Protein AF-A0A7C6SBU9-F1 (afdb_monomer_lite)

Sequence (77 aa):
PGIYACGDVCAIEEASSAIVEGYLTGLVASKFLGKVHPEYDKLIDQYKQELTNLRSGPFGKKLRDGFLKLKGESNAL

Secondary structure (DSSP, 8-state):
------SGGG--S-HHHHHHHHHHHHHHHHHHTT---TTHHHHHHHHHHHHHHHHHSHHHHHHHHHHHHHTT-----

Foldseek 3Di:
DLDDDADCVVVDQDPQLRVLSVVLRVQVSCVVVVNHDPCSVVSNVVSVVSNVVVCVDPRVVVVVVVVCVVVVVPPPD

pLDDT: mean 86.33, 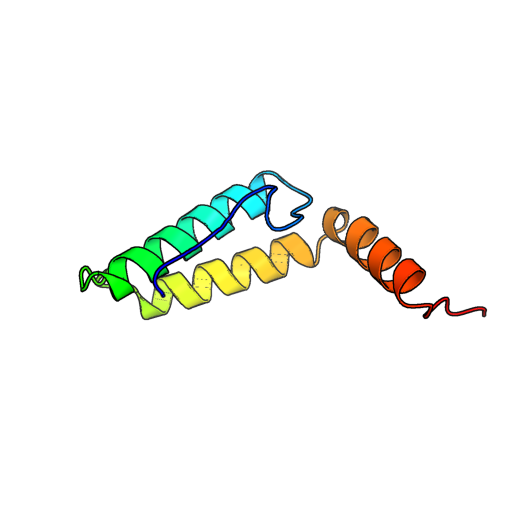std 13.28, range [37.34, 98.5]

Radius of gyration: 15.38 Å; chains: 1; bounding box: 31×24×48 Å

Structure (mmCIF, N/CA/C/O backbone):
data_AF-A0A7C6SBU9-F1
#
_entry.id   AF-A0A7C6SBU9-F1
#
loop_
_atom_site.group_PDB
_atom_site.id
_atom_site.type_symbol
_atom_site.label_atom_id
_atom_site.label_alt_id
_atom_site.label_comp_id
_atom_site.label_asym_id
_atom_site.label_entity_id
_atom_site.label_seq_id
_atom_site.pdbx_PDB_ins_code
_atom_site.Cartn_x
_atom_site.Cartn_y
_atom_site.Cartn_z
_atom_site.occupancy
_atom_site.B_iso_or_equiv
_atom_site.auth_seq_id
_atom_site.auth_comp_id
_atom_site.auth_asym_id
_atom_site.auth_atom_id
_atom_site.pdbx_PDB_model_num
ATOM 1 N N . PRO A 1 1 ? -16.935 -8.525 -2.053 1.00 78.69 1 PRO A N 1
ATOM 2 C CA . PRO A 1 1 ? -16.646 -7.167 -1.521 1.00 78.69 1 PRO A CA 1
ATOM 3 C C . PRO A 1 1 ? -15.682 -7.268 -0.331 1.00 78.69 1 PRO A C 1
ATOM 5 O O . PRO A 1 1 ? -15.790 -8.245 0.400 1.00 78.69 1 PRO A O 1
ATOM 8 N N . GLY A 1 2 ? -14.742 -6.329 -0.160 1.00 86.94 2 GLY A N 1
ATOM 9 C CA . GLY A 1 2 ? -13.759 -6.378 0.939 1.00 86.94 2 GLY A CA 1
ATOM 10 C C . GLY A 1 2 ? -12.563 -7.316 0.713 1.00 86.94 2 GLY A C 1
ATOM 11 O O . GLY A 1 2 ? -11.926 -7.733 1.673 1.00 86.94 2 GLY A O 1
ATOM 12 N N . ILE A 1 3 ? -12.271 -7.668 -0.541 1.00 90.50 3 ILE A N 1
ATOM 13 C CA . ILE A 1 3 ? -11.050 -8.396 -0.909 1.00 90.50 3 ILE A CA 1
ATOM 14 C C . ILE A 1 3 ? -10.030 -7.364 -1.378 1.00 90.50 3 ILE A C 1
ATOM 16 O O . ILE A 1 3 ? -10.348 -6.535 -2.231 1.00 90.50 3 ILE A O 1
ATOM 20 N N . TYR A 1 4 ? -8.821 -7.434 -0.830 1.00 92.00 4 TYR A N 1
ATOM 21 C CA . TYR A 1 4 ? -7.707 -6.561 -1.173 1.00 92.00 4 TYR A CA 1
ATOM 22 C C . TYR A 1 4 ? -6.460 -7.403 -1.431 1.00 92.00 4 TYR A C 1
ATOM 24 O O . TYR A 1 4 ? -6.285 -8.451 -0.809 1.00 92.00 4 TYR A O 1
ATOM 32 N N . ALA A 1 5 ? -5.606 -6.945 -2.340 1.00 91.19 5 ALA A N 1
ATOM 33 C CA . ALA A 1 5 ? -4.368 -7.613 -2.714 1.00 91.19 5 ALA A CA 1
ATOM 34 C C . ALA A 1 5 ? -3.252 -6.571 -2.877 1.00 91.19 5 ALA A C 1
ATOM 36 O O . ALA A 1 5 ? -3.506 -5.453 -3.324 1.00 91.19 5 ALA A O 1
ATOM 37 N N . CYS A 1 6 ? -2.036 -6.947 -2.499 1.00 91.06 6 CYS A N 1
ATOM 38 C CA . CYS A 1 6 ? -0.811 -6.159 -2.616 1.00 91.06 6 CYS A CA 1
ATOM 39 C C . CYS A 1 6 ? 0.375 -7.116 -2.728 1.00 91.06 6 CYS A C 1
ATOM 41 O O . CYS A 1 6 ? 0.259 -8.279 -2.328 1.00 91.06 6 CYS A O 1
ATOM 43 N N . GLY A 1 7 ? 1.524 -6.640 -3.199 1.00 86.44 7 GLY A N 1
ATOM 44 C CA . GLY A 1 7 ? 2.685 -7.518 -3.359 1.00 86.44 7 GLY A CA 1
ATOM 45 C C . GLY A 1 7 ? 2.733 -8.146 -4.756 1.00 86.44 7 GLY A C 1
ATOM 46 O O . GLY A 1 7 ? 2.012 -7.724 -5.653 1.00 86.44 7 GLY A O 1
ATOM 47 N N . ASP A 1 8 ? 3.551 -9.181 -4.945 1.00 86.06 8 ASP A N 1
ATOM 48 C CA . ASP A 1 8 ? 3.838 -9.800 -6.255 1.00 86.06 8 ASP A CA 1
ATOM 49 C C . ASP A 1 8 ? 2.594 -10.228 -7.052 1.00 86.06 8 ASP A C 1
ATOM 51 O O . ASP A 1 8 ? 2.604 -10.220 -8.282 1.00 86.06 8 ASP A O 1
ATOM 55 N N . VAL A 1 9 ? 1.487 -10.533 -6.368 1.00 87.19 9 VAL A N 1
ATOM 56 C CA . VAL A 1 9 ? 0.183 -10.816 -6.994 1.00 87.19 9 VAL A CA 1
ATOM 57 C C . VAL A 1 9 ? -0.339 -9.650 -7.855 1.00 87.19 9 VAL A C 1
ATOM 59 O O . VAL A 1 9 ? -1.124 -9.866 -8.774 1.00 87.19 9 VAL A O 1
ATOM 62 N N . CYS A 1 10 ? 0.125 -8.425 -7.596 1.00 82.50 10 CYS A N 1
ATOM 63 C CA . CYS A 1 10 ? -0.166 -7.208 -8.352 1.00 82.50 10 CYS A CA 1
ATOM 64 C C . CYS A 1 10 ? 0.861 -6.917 -9.465 1.00 82.50 10 CYS A C 1
ATOM 66 O O . CYS A 1 10 ? 0.823 -5.834 -10.047 1.00 82.50 10 CYS A O 1
ATOM 68 N N . ALA A 1 11 ? 1.759 -7.862 -9.775 1.00 76.81 11 ALA A N 1
ATOM 69 C CA . ALA A 1 11 ? 2.804 -7.730 -10.796 1.00 76.81 11 ALA A CA 1
ATOM 70 C C . ALA A 1 11 ? 3.736 -6.519 -10.578 1.00 76.81 11 ALA A C 1
ATOM 72 O O . ALA A 1 11 ? 4.059 -5.773 -11.503 1.00 76.81 11 ALA A O 1
ATOM 73 N N . ILE A 1 12 ? 4.153 -6.310 -9.332 1.00 74.50 12 ILE A N 1
ATOM 74 C CA . ILE A 1 12 ? 5.140 -5.291 -8.952 1.00 74.50 12 ILE A CA 1
ATOM 75 C C . ILE A 1 12 ? 6.572 -5.775 -9.192 1.00 74.50 12 ILE A C 1
ATOM 77 O O . ILE A 1 12 ? 6.891 -6.946 -9.021 1.00 74.50 12 ILE A O 1
ATOM 81 N N . GLU A 1 13 ? 7.440 -4.835 -9.565 1.00 72.75 13 GLU A N 1
ATOM 82 C CA . GLU A 1 13 ? 8.823 -5.110 -9.988 1.00 72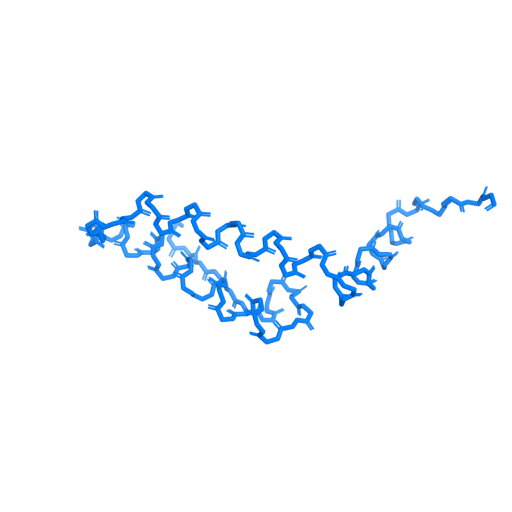.75 13 GLU A CA 1
ATOM 83 C C . GLU A 1 13 ? 9.860 -4.952 -8.864 1.00 72.75 13 GLU A C 1
ATOM 85 O O . GLU A 1 13 ? 11.001 -5.385 -9.010 1.00 72.75 13 GLU A O 1
ATOM 90 N N . GLU A 1 14 ? 9.491 -4.308 -7.752 1.00 81.44 14 GLU A N 1
ATOM 91 C CA . GLU A 1 14 ? 10.419 -3.925 -6.686 1.00 81.44 14 GLU A CA 1
ATOM 92 C C . GLU A 1 14 ? 9.835 -4.160 -5.288 1.00 81.44 14 GLU A C 1
ATOM 94 O O . GLU A 1 14 ? 8.668 -3.859 -5.022 1.00 81.44 14 GLU A O 1
ATOM 99 N N . ALA A 1 15 ? 10.694 -4.580 -4.353 1.00 88.25 15 ALA A N 1
ATOM 100 C CA . ALA A 1 15 ? 10.338 -4.749 -2.942 1.00 88.25 15 ALA A CA 1
ATOM 101 C C . ALA A 1 15 ? 9.847 -3.443 -2.288 1.00 88.25 15 ALA A C 1
ATOM 103 O O . ALA A 1 15 ? 8.939 -3.461 -1.460 1.00 88.25 15 ALA A O 1
ATOM 104 N N . SER A 1 16 ? 10.407 -2.300 -2.692 1.00 89.69 16 SER A N 1
ATOM 105 C CA . SER A 1 16 ? 9.979 -0.962 -2.261 1.00 89.69 16 SER A CA 1
ATOM 106 C C . SER A 1 16 ? 8.504 -0.707 -2.596 1.00 89.69 16 SER A C 1
ATOM 108 O O . SER A 1 16 ? 7.730 -0.307 -1.730 1.00 89.69 16 SER A O 1
ATOM 110 N N . SER A 1 17 ? 8.088 -1.024 -3.826 1.00 90.19 17 SER A N 1
ATOM 111 C CA . SER A 1 17 ? 6.696 -0.886 -4.269 1.00 90.19 17 SER A CA 1
ATOM 112 C C . SER A 1 17 ? 5.764 -1.828 -3.502 1.00 90.19 17 SER A C 1
ATOM 114 O O . SER A 1 17 ? 4.672 -1.416 -3.116 1.00 90.19 17 SER A O 1
ATOM 116 N N . ALA A 1 18 ? 6.211 -3.056 -3.215 1.00 91.62 18 ALA A N 1
ATOM 117 C CA . ALA A 1 18 ? 5.439 -4.036 -2.444 1.00 91.62 18 ALA A CA 1
ATOM 118 C C . ALA A 1 18 ? 5.100 -3.541 -1.035 1.00 91.62 18 ALA A C 1
ATOM 120 O O . ALA A 1 18 ? 3.966 -3.675 -0.574 1.00 91.62 18 ALA A O 1
ATOM 121 N N . ILE A 1 19 ? 6.078 -2.931 -0.367 1.00 94.12 19 ILE A N 1
ATOM 122 C CA . ILE A 1 19 ? 5.918 -2.390 0.983 1.00 94.12 19 ILE A CA 1
ATOM 123 C C . ILE A 1 19 ? 4.881 -1.259 0.988 1.00 94.12 19 ILE A C 1
ATOM 125 O O . ILE A 1 19 ? 3.956 -1.273 1.803 1.00 94.12 19 ILE A O 1
ATOM 129 N N . VAL A 1 20 ? 4.991 -0.308 0.055 1.00 95.56 20 VAL A N 1
ATOM 130 C CA . VAL A 1 20 ? 4.074 0.842 -0.013 1.00 95.56 20 VAL A CA 1
ATOM 131 C C . VAL A 1 20 ? 2.654 0.410 -0.392 1.00 95.56 20 VAL A C 1
ATOM 133 O O . VAL A 1 20 ? 1.687 0.898 0.194 1.00 95.56 20 VAL A O 1
ATOM 136 N N . GLU A 1 21 ? 2.496 -0.552 -1.307 1.00 94.25 21 GLU A N 1
ATOM 137 C CA . GLU A 1 21 ? 1.187 -1.156 -1.589 1.00 94.25 21 GLU A CA 1
ATOM 138 C C . GLU A 1 21 ? 0.586 -1.844 -0.362 1.00 94.25 21 GLU A C 1
ATOM 140 O O . GLU A 1 21 ? -0.625 -1.756 -0.154 1.00 94.25 21 GLU A O 1
ATOM 145 N N . GLY A 1 22 ? 1.410 -2.500 0.459 1.00 96.06 22 GLY A N 1
ATOM 146 C CA . GLY A 1 22 ? 0.987 -3.095 1.724 1.00 96.06 22 GLY A CA 1
ATOM 147 C C . GLY A 1 22 ? 0.432 -2.052 2.693 1.00 96.06 22 GLY A C 1
ATOM 148 O O . GLY A 1 22 ? -0.676 -2.221 3.209 1.00 96.06 22 GLY A O 1
ATOM 149 N N . TYR A 1 23 ? 1.142 -0.934 2.880 1.00 97.69 23 TYR A N 1
ATOM 150 C CA . TYR A 1 23 ? 0.659 0.176 3.708 1.00 97.69 23 TYR A CA 1
ATOM 151 C C . TYR A 1 23 ? -0.650 0.766 3.180 1.00 97.69 23 TYR A C 1
ATOM 153 O O . TYR A 1 23 ? -1.614 0.913 3.936 1.00 97.69 23 TYR A O 1
ATOM 161 N N . LEU A 1 24 ? -0.719 1.051 1.878 1.00 97.38 24 LEU A N 1
ATOM 162 C CA . LEU A 1 24 ? -1.918 1.592 1.241 1.00 97.38 24 LEU A CA 1
ATOM 163 C C . LEU A 1 24 ? -3.110 0.634 1.379 1.00 97.38 24 LEU A C 1
ATOM 165 O O . LEU A 1 24 ? -4.219 1.052 1.717 1.00 97.38 24 LEU A O 1
ATOM 169 N N . THR A 1 25 ? -2.878 -0.657 1.158 1.00 96.94 25 THR A N 1
ATOM 170 C CA . THR A 1 25 ? -3.907 -1.694 1.254 1.00 96.94 25 THR A CA 1
ATOM 171 C C . THR A 1 25 ? -4.426 -1.827 2.677 1.00 96.94 25 THR A C 1
ATOM 173 O O . THR A 1 25 ? -5.639 -1.814 2.885 1.00 96.94 25 THR A O 1
ATOM 176 N N . GLY A 1 26 ? -3.532 -1.874 3.667 1.00 97.50 26 GLY A N 1
ATOM 177 C CA . GLY A 1 26 ? -3.911 -1.896 5.078 1.00 97.50 26 GLY A CA 1
ATOM 178 C C . GLY A 1 26 ? -4.719 -0.662 5.482 1.00 97.50 26 GLY A C 1
ATOM 179 O O . GLY A 1 26 ? -5.741 -0.789 6.161 1.00 97.50 26 GLY A O 1
ATOM 180 N N . LEU A 1 27 ? -4.320 0.525 5.016 1.00 98.19 27 LEU A N 1
ATOM 181 C CA . LEU A 1 27 ? -5.020 1.784 5.279 1.00 98.19 27 LEU A CA 1
ATOM 182 C C . LEU A 1 27 ? -6.459 1.759 4.732 1.00 98.19 27 LEU A C 1
ATOM 184 O O . LEU A 1 27 ? -7.409 2.107 5.440 1.00 98.19 27 LEU A O 1
ATOM 188 N N . VAL A 1 28 ? -6.638 1.313 3.485 1.00 97.12 28 VAL A N 1
ATOM 189 C CA . VAL A 1 28 ? -7.957 1.206 2.840 1.00 97.12 28 VAL A CA 1
ATOM 190 C C . VAL A 1 28 ? -8.816 0.125 3.498 1.00 97.12 28 VAL A C 1
ATOM 192 O O . VAL A 1 28 ? -9.988 0.379 3.785 1.00 97.12 28 VAL A O 1
ATOM 195 N N . ALA A 1 29 ? -8.245 -1.047 3.783 1.00 97.19 29 ALA A N 1
ATOM 196 C CA . ALA A 1 29 ? -8.949 -2.142 4.446 1.00 97.19 29 ALA A CA 1
ATOM 197 C C . ALA A 1 29 ? -9.433 -1.730 5.845 1.00 97.19 29 ALA A C 1
ATOM 199 O O . ALA A 1 29 ? -10.582 -1.975 6.207 1.00 97.19 29 ALA A O 1
ATOM 200 N N . SER A 1 30 ? -8.597 -1.016 6.604 1.00 96.75 30 SER A N 1
ATOM 201 C CA . SER A 1 30 ? -8.952 -0.517 7.938 1.00 96.75 30 SER A CA 1
ATOM 202 C C . SER A 1 30 ? -10.118 0.474 7.878 1.00 96.75 30 SER A C 1
ATOM 204 O O . SER A 1 30 ? -11.073 0.346 8.645 1.00 96.75 30 SER A O 1
ATOM 206 N N . LYS A 1 31 ? -10.116 1.405 6.910 1.00 96.88 31 LYS A N 1
ATOM 207 C CA . LYS A 1 31 ? -11.254 2.311 6.675 1.00 96.88 31 LYS A CA 1
ATOM 208 C C . LYS A 1 31 ? -12.531 1.552 6.313 1.00 96.88 31 LYS A C 1
ATOM 210 O O . LYS A 1 31 ? -13.587 1.881 6.846 1.00 96.88 31 LYS A O 1
ATOM 215 N N . PHE A 1 32 ? -12.442 0.538 5.452 1.00 96.31 32 PHE A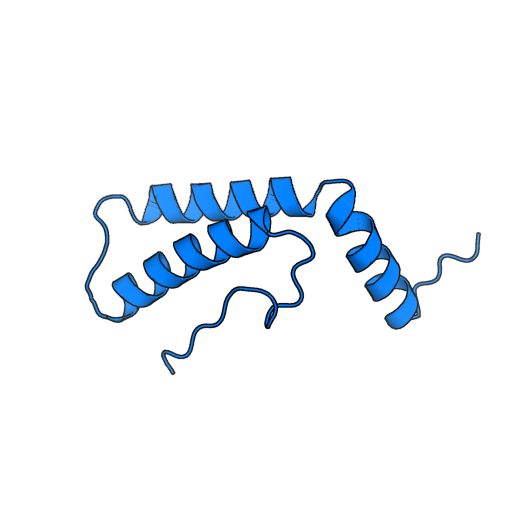 N 1
ATOM 216 C CA . PHE A 1 32 ? -13.592 -0.295 5.082 1.00 96.31 32 PHE A CA 1
ATOM 217 C C . PHE A 1 32 ? -14.206 -1.015 6.293 1.00 96.31 32 PHE A C 1
ATOM 219 O O . PHE A 1 32 ? -15.424 -1.125 6.389 1.00 96.31 32 PHE A O 1
ATOM 226 N N . LEU A 1 33 ? -13.379 -1.424 7.259 1.00 96.50 33 LEU A N 1
ATOM 227 C CA . LEU A 1 33 ? -13.810 -2.022 8.528 1.00 96.50 33 LEU A CA 1
ATOM 228 C C . LEU A 1 33 ? -14.286 -0.991 9.577 1.00 96.50 33 LEU A C 1
ATOM 230 O O . LEU A 1 33 ? -14.518 -1.349 10.733 1.00 96.50 33 LEU A O 1
ATOM 234 N N . GLY A 1 34 ? -14.398 0.294 9.220 1.00 97.19 34 GLY A N 1
ATOM 235 C CA . GLY A 1 34 ? -14.784 1.372 10.139 1.00 97.19 34 GLY A CA 1
ATOM 236 C C . GLY A 1 34 ? -13.686 1.787 11.128 1.00 97.19 34 GLY A C 1
ATOM 237 O O . GLY A 1 34 ? -13.951 2.532 12.069 1.00 97.19 34 GLY A O 1
ATOM 238 N N . LYS A 1 35 ? -12.445 1.323 10.935 1.00 97.44 35 LYS A N 1
ATOM 239 C CA . LYS A 1 35 ? -11.259 1.675 11.731 1.00 97.44 35 LYS A CA 1
ATOM 240 C C . LYS A 1 35 ? -10.427 2.710 10.978 1.00 97.44 35 LYS A C 1
ATOM 242 O O . LYS A 1 35 ? -9.357 2.421 10.449 1.00 97.44 35 LYS A O 1
ATOM 247 N N . VAL A 1 36 ? -10.969 3.919 10.870 1.00 97.88 36 VAL A N 1
ATOM 248 C CA . VAL A 1 36 ? -10.352 5.001 10.096 1.00 97.88 36 VAL A CA 1
ATOM 249 C C . VAL A 1 36 ? -9.138 5.560 10.838 1.00 97.88 36 VAL A C 1
ATOM 251 O O . VAL A 1 36 ? -9.237 5.932 12.006 1.00 97.88 36 VAL A O 1
ATOM 254 N N . HIS A 1 37 ? -7.997 5.635 10.153 1.00 98.00 37 HIS A N 1
ATOM 255 C CA . HIS A 1 37 ? -6.810 6.307 10.677 1.00 98.00 37 HIS A CA 1
ATOM 256 C C . HIS A 1 37 ? -7.041 7.833 10.738 1.00 98.00 37 HIS A C 1
ATOM 258 O O . HIS A 1 37 ? -7.571 8.380 9.771 1.00 98.00 37 HIS A O 1
ATOM 264 N N . PRO A 1 38 ? -6.614 8.548 11.797 1.00 98.25 38 PRO A N 1
ATOM 265 C CA . PRO A 1 38 ? -6.824 9.998 11.914 1.00 98.25 38 PRO A CA 1
ATOM 266 C C . PRO A 1 38 ? -6.249 10.813 10.747 1.00 98.25 38 PRO A C 1
ATOM 268 O O . PRO A 1 38 ? -6.836 11.799 10.323 1.00 98.25 38 PRO A O 1
ATOM 271 N N . GLU A 1 39 ? -5.117 10.373 10.197 1.00 98.19 39 GLU A N 1
ATOM 272 C CA . GLU A 1 39 ? -4.456 11.003 9.044 1.00 98.19 39 GLU A CA 1
ATOM 273 C C . GLU A 1 39 ? -4.779 10.315 7.704 1.00 98.19 39 GLU A C 1
ATOM 275 O O . GLU A 1 39 ? -3.962 10.356 6.788 1.00 98.19 39 GLU A O 1
ATOM 280 N N . TYR A 1 40 ? -5.923 9.630 7.580 1.00 98.19 40 TYR A N 1
ATOM 281 C CA . TYR A 1 40 ? -6.242 8.819 6.396 1.00 98.19 40 TYR A CA 1
ATOM 282 C C . TYR A 1 40 ? -6.023 9.566 5.073 1.00 98.19 40 TYR A C 1
ATOM 284 O O . TYR A 1 40 ? -5.340 9.039 4.197 1.00 98.19 40 TYR A O 1
ATOM 292 N N . ASP A 1 41 ? -6.560 10.783 4.942 1.00 97.81 41 ASP A N 1
ATOM 293 C CA . ASP A 1 41 ? -6.512 11.549 3.689 1.00 97.81 41 ASP A CA 1
ATOM 294 C C . ASP A 1 41 ? -5.078 11.962 3.319 1.00 97.81 41 ASP A C 1
ATOM 296 O O . ASP A 1 41 ? -4.659 11.848 2.172 1.00 97.81 41 ASP A O 1
ATOM 300 N N . LYS A 1 42 ? -4.270 12.336 4.313 1.00 98.50 42 LYS A N 1
ATOM 301 C CA . LYS A 1 42 ? -2.854 12.656 4.104 1.00 98.50 42 LYS A CA 1
ATOM 302 C C . LYS A 1 42 ? -2.052 11.416 3.698 1.00 98.50 42 LYS A C 1
ATOM 304 O O . LYS A 1 42 ? -1.254 11.473 2.765 1.00 98.50 42 LYS A O 1
ATOM 309 N N . LEU A 1 43 ? -2.251 10.298 4.398 1.00 98.50 43 LEU A N 1
ATOM 310 C CA . LEU A 1 43 ? -1.499 9.066 4.154 1.00 98.50 43 LEU A CA 1
ATOM 311 C C . LEU A 1 43 ? -1.848 8.433 2.807 1.00 98.50 43 LEU A C 1
ATOM 313 O O . LEU A 1 43 ? -0.956 7.936 2.122 1.00 98.50 43 LEU A O 1
ATOM 317 N N . ILE A 1 44 ? -3.120 8.460 2.397 1.00 98.19 44 ILE A N 1
ATOM 318 C CA . ILE A 1 44 ? -3.507 7.886 1.106 1.00 98.19 44 ILE A CA 1
ATOM 319 C C . ILE A 1 44 ? -2.867 8.641 -0.059 1.00 98.19 44 ILE A C 1
ATO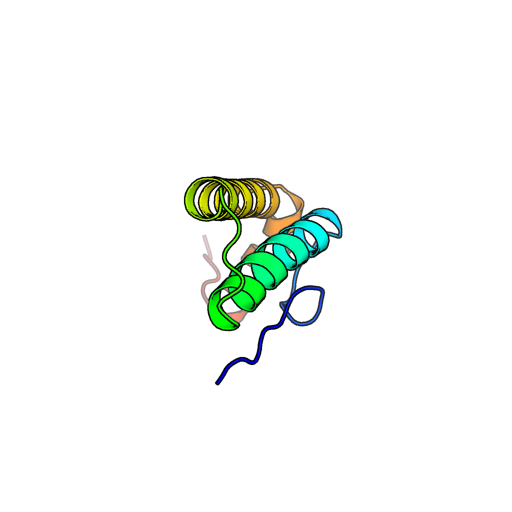M 321 O O . ILE A 1 44 ? -2.402 8.003 -1.005 1.00 98.19 44 ILE A O 1
ATOM 325 N N . ASP A 1 45 ? -2.791 9.968 0.025 1.00 98.12 45 ASP A N 1
ATOM 326 C CA . ASP A 1 45 ? -2.141 10.787 -0.995 1.00 98.12 45 ASP A CA 1
ATOM 327 C C . ASP A 1 45 ? -0.626 10.571 -0.990 1.00 98.12 45 ASP A C 1
ATOM 329 O O . ASP A 1 45 ? -0.034 10.350 -2.050 1.00 98.12 45 ASP A O 1
ATOM 333 N N . GLN A 1 46 ? -0.012 10.513 0.196 1.00 98.25 46 GLN A N 1
ATOM 334 C CA . GLN A 1 46 ? 1.411 10.217 0.350 1.00 98.25 46 GLN A CA 1
ATOM 335 C C . GLN A 1 46 ? 1.792 8.876 -0.295 1.00 98.25 46 GLN A C 1
ATOM 337 O O . GLN A 1 46 ? 2.687 8.836 -1.139 1.00 98.25 46 GLN A O 1
ATOM 342 N N . TYR A 1 47 ? 1.104 7.781 0.047 1.00 97.81 47 TYR A N 1
ATOM 343 C CA . TYR A 1 47 ? 1.435 6.456 -0.490 1.00 97.81 47 TYR A CA 1
ATOM 344 C C . TYR A 1 47 ? 1.189 6.358 -1.999 1.00 97.81 47 TYR A C 1
ATOM 346 O O . TYR A 1 47 ? 1.961 5.719 -2.714 1.00 97.81 47 TYR A O 1
ATOM 354 N N . LYS A 1 48 ? 0.149 7.020 -2.523 1.00 96.12 48 LYS A N 1
ATOM 355 C CA . LYS A 1 48 ? -0.084 7.095 -3.974 1.00 96.12 48 LYS A CA 1
ATOM 356 C C . LYS A 1 48 ? 1.033 7.844 -4.696 1.00 96.12 48 LYS A C 1
ATOM 358 O O . LYS A 1 48 ? 1.454 7.419 -5.775 1.00 96.12 48 LYS A O 1
ATOM 363 N N . GLN A 1 49 ? 1.512 8.945 -4.122 1.00 96.44 49 GLN A N 1
ATOM 364 C CA . GLN A 1 49 ? 2.610 9.714 -4.694 1.00 96.44 49 GLN A CA 1
ATOM 365 C C . GLN A 1 49 ? 3.922 8.924 -4.649 1.00 96.44 49 GLN A C 1
ATOM 367 O O . GLN A 1 49 ? 4.639 8.864 -5.646 1.00 96.44 49 GLN A O 1
ATOM 372 N N . GLU A 1 50 ? 4.200 8.242 -3.540 1.00 94.31 50 GLU A N 1
ATOM 373 C CA . GLU A 1 50 ? 5.368 7.374 -3.393 1.00 94.31 50 GLU A CA 1
ATOM 374 C C . GLU A 1 50 ? 5.356 6.223 -4.410 1.00 94.31 50 GLU A C 1
ATOM 376 O O . GLU A 1 50 ? 6.337 6.031 -5.129 1.00 94.31 50 GLU A O 1
ATOM 381 N N . LEU A 1 51 ? 4.219 5.535 -4.579 1.00 91.81 51 LEU A N 1
ATOM 382 C CA . LEU A 1 51 ? 4.056 4.512 -5.620 1.00 91.81 51 LEU A CA 1
ATOM 383 C C . LEU A 1 51 ? 4.263 5.074 -7.025 1.00 91.81 51 LEU A C 1
ATOM 385 O O . LEU A 1 51 ? 4.863 4.413 -7.871 1.00 91.81 51 LEU A O 1
ATOM 389 N N . THR A 1 52 ? 3.770 6.284 -7.285 1.00 90.75 52 THR A N 1
ATOM 390 C CA . THR A 1 52 ? 3.962 6.953 -8.577 1.00 90.75 52 THR A CA 1
ATOM 391 C C . THR A 1 52 ? 5.445 7.195 -8.846 1.00 90.75 52 THR A C 1
ATOM 393 O O . THR A 1 52 ? 5.920 6.905 -9.945 1.00 90.75 52 THR A O 1
ATOM 396 N N . ASN A 1 53 ? 6.192 7.657 -7.844 1.00 89.75 53 ASN A N 1
ATOM 397 C CA . ASN A 1 53 ? 7.627 7.907 -7.959 1.00 89.75 53 ASN A CA 1
ATOM 398 C C . ASN A 1 53 ? 8.414 6.611 -8.184 1.00 89.75 53 ASN A C 1
ATOM 400 O O . ASN A 1 53 ? 9.209 6.543 -9.122 1.00 89.75 53 ASN A O 1
ATOM 404 N N . LEU A 1 54 ? 8.149 5.573 -7.384 1.00 88.31 54 LEU A N 1
ATOM 405 C CA . LEU A 1 54 ? 8.802 4.265 -7.511 1.00 88.31 54 LEU A CA 1
ATOM 406 C C . LEU A 1 54 ? 8.557 3.663 -8.897 1.00 88.31 54 LEU A C 1
ATOM 408 O O . LEU A 1 54 ? 9.493 3.327 -9.619 1.00 88.31 54 LEU A O 1
ATOM 412 N N . ARG A 1 55 ? 7.296 3.642 -9.340 1.00 85.06 55 ARG A N 1
ATOM 413 C CA . ARG A 1 55 ? 6.934 3.097 -10.653 1.00 85.06 55 ARG A CA 1
ATOM 414 C C . ARG A 1 55 ? 7.488 3.923 -11.805 1.00 85.06 55 ARG A C 1
ATOM 416 O O . ARG A 1 55 ? 7.787 3.351 -12.847 1.00 85.06 55 ARG A O 1
ATOM 423 N N . SER A 1 56 ? 7.652 5.235 -11.653 1.00 83.88 56 SER A N 1
ATOM 424 C CA . SER A 1 56 ? 8.257 6.091 -12.687 1.00 83.88 56 SER A CA 1
ATOM 425 C C . SER A 1 56 ? 9.767 5.878 -12.833 1.00 83.88 56 SER A C 1
ATOM 427 O O . SER A 1 56 ? 10.344 6.282 -13.844 1.00 83.88 56 SER A O 1
ATOM 429 N N . GLY A 1 57 ? 10.397 5.207 -11.866 1.00 80.25 57 GLY A N 1
ATOM 430 C CA . GLY A 1 57 ? 11.811 4.866 -11.879 1.00 80.25 57 GLY A CA 1
ATOM 431 C C . GLY A 1 57 ? 12.231 3.890 -12.993 1.00 80.25 57 GLY A C 1
ATOM 432 O O . GLY A 1 57 ? 11.403 3.357 -13.746 1.00 80.25 57 GLY A O 1
ATOM 433 N N . PRO A 1 58 ? 13.548 3.643 -13.116 1.00 71.62 58 PRO A N 1
ATOM 434 C CA . PRO A 1 58 ? 14.130 2.819 -14.176 1.00 71.62 58 PRO A CA 1
ATOM 435 C C . PRO A 1 58 ? 13.709 1.346 -14.109 1.00 71.62 58 PRO A C 1
ATOM 437 O O . PRO A 1 58 ? 13.675 0.683 -15.143 1.00 71.62 58 PR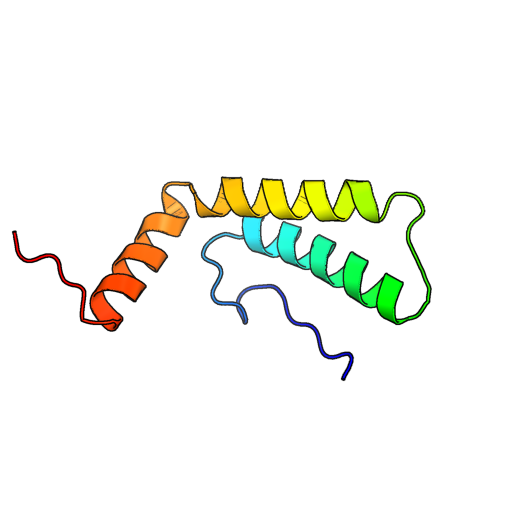O A O 1
ATOM 440 N N . PHE A 1 59 ? 13.360 0.841 -12.926 1.00 71.25 59 PHE A N 1
ATOM 441 C CA . PHE A 1 59 ? 12.909 -0.535 -12.736 1.00 71.25 59 PHE A CA 1
ATOM 442 C C . PHE A 1 59 ? 11.540 -0.757 -13.388 1.00 71.25 59 PHE A C 1
ATOM 444 O O . PHE A 1 59 ? 11.433 -1.583 -14.285 1.00 71.25 59 PHE A O 1
ATOM 451 N N . GLY A 1 60 ? 10.545 0.097 -13.112 1.00 71.81 60 GLY A N 1
ATOM 452 C CA . GLY A 1 60 ? 9.220 0.001 -13.739 1.00 71.81 60 GLY A CA 1
ATOM 453 C C . GLY A 1 60 ? 9.203 0.175 -15.268 1.00 71.81 60 GLY A C 1
ATOM 454 O O . GLY A 1 60 ? 8.185 -0.102 -15.906 1.00 71.81 60 GLY A O 1
ATOM 455 N N . LYS A 1 61 ? 10.306 0.628 -15.887 1.00 75.00 61 LYS A N 1
ATOM 456 C CA . LYS A 1 61 ? 10.418 0.762 -17.347 1.00 75.00 61 LYS A CA 1
ATOM 457 C C . LYS A 1 61 ? 10.330 -0.592 -18.051 1.00 75.00 61 LYS A C 1
ATOM 459 O O . LYS A 1 61 ? 9.659 -0.675 -19.075 1.00 75.00 61 LYS A O 1
ATOM 464 N N . LYS A 1 62 ? 10.956 -1.647 -17.515 1.00 74.94 62 LYS A N 1
ATOM 465 C CA . LYS A 1 62 ? 10.934 -2.976 -18.150 1.00 74.94 62 LYS A C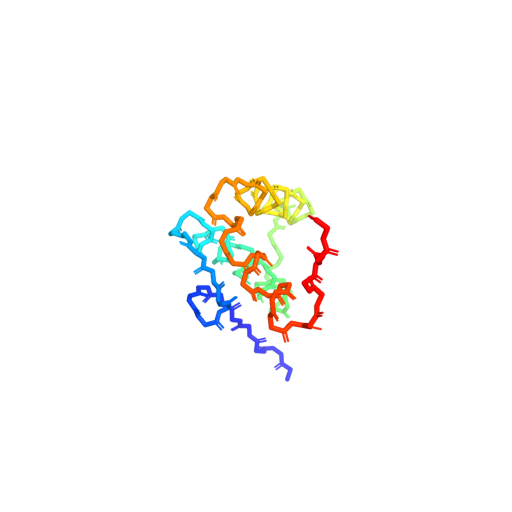A 1
ATOM 466 C C . LYS A 1 62 ? 9.524 -3.556 -18.193 1.00 74.94 62 LYS A C 1
ATOM 468 O O . LYS A 1 62 ? 9.113 -4.011 -19.259 1.00 74.94 62 LYS A O 1
ATOM 473 N N . LEU A 1 63 ? 8.769 -3.453 -17.097 1.00 74.06 63 LEU A N 1
ATOM 474 C CA . LEU A 1 63 ? 7.353 -3.823 -17.071 1.00 74.06 63 LEU A CA 1
ATOM 475 C C . LEU A 1 63 ? 6.544 -3.064 -18.122 1.00 74.06 63 LEU A C 1
ATOM 477 O O . LEU A 1 63 ? 5.799 -3.668 -18.888 1.00 74.06 63 LEU A O 1
ATOM 481 N N . ARG A 1 64 ? 6.687 -1.730 -18.165 1.00 76.12 64 ARG A N 1
ATOM 482 C CA . ARG A 1 64 ? 5.945 -0.873 -19.103 1.00 76.12 64 ARG A CA 1
ATOM 483 C C . ARG A 1 64 ? 6.261 -1.227 -20.549 1.00 76.12 64 ARG A C 1
ATOM 485 O O . ARG A 1 64 ? 5.337 -1.403 -21.335 1.00 76.12 64 ARG A O 1
ATOM 492 N N . ASP A 1 65 ? 7.540 -1.382 -20.875 1.00 80.69 65 ASP A N 1
ATOM 493 C CA . ASP A 1 65 ? 7.990 -1.781 -22.208 1.00 80.69 65 ASP A CA 1
ATOM 494 C C . ASP A 1 65 ? 7.463 -3.183 -22.567 1.00 80.69 65 ASP A C 1
ATOM 496 O O . ASP A 1 65 ? 7.038 -3.421 -23.698 1.00 80.69 65 ASP A O 1
ATOM 500 N N . GLY A 1 66 ? 7.447 -4.110 -21.603 1.00 79.94 66 GLY A N 1
ATOM 501 C CA . GLY A 1 66 ? 6.850 -5.437 -21.753 1.00 79.94 66 GLY A CA 1
ATOM 502 C C . GLY A 1 66 ? 5.346 -5.378 -22.030 1.00 79.94 66 GLY A C 1
ATOM 503 O O . GLY A 1 66 ? 4.870 -6.012 -22.972 1.00 79.94 66 GLY A O 1
ATOM 504 N N . PHE A 1 67 ? 4.602 -4.568 -21.275 1.00 78.69 67 PHE A N 1
ATOM 505 C CA . PHE A 1 67 ? 3.170 -4.355 -21.492 1.00 78.69 67 PHE A CA 1
ATOM 506 C C . PHE A 1 67 ? 2.869 -3.693 -22.839 1.00 78.69 67 PHE A C 1
ATOM 508 O O . PHE A 1 67 ? 1.914 -4.098 -23.496 1.00 78.69 67 PHE A O 1
ATOM 515 N N . LEU A 1 68 ? 3.670 -2.716 -23.273 1.00 81.81 68 LEU A N 1
ATOM 516 C CA . LEU A 1 68 ? 3.527 -2.080 -24.588 1.00 81.81 68 LEU A CA 1
ATOM 517 C C . LEU A 1 68 ? 3.732 -3.093 -25.721 1.00 81.81 68 LEU A C 1
ATOM 519 O O . LEU A 1 68 ? 2.906 -3.181 -26.629 1.00 81.81 68 LEU A O 1
ATOM 523 N N . LYS A 1 69 ? 4.770 -3.936 -25.618 1.00 84.12 69 LYS A N 1
ATOM 524 C CA . LYS A 1 69 ? 5.007 -5.034 -26.569 1.00 84.12 69 LYS A CA 1
ATOM 525 C C . LYS A 1 69 ? 3.843 -6.025 -26.613 1.00 84.12 69 LYS A C 1
ATOM 527 O O . LYS A 1 69 ? 3.422 -6.408 -27.700 1.00 84.12 69 LYS A O 1
ATOM 532 N N . LEU A 1 70 ? 3.306 -6.419 -25.455 1.00 81.19 70 LEU A N 1
ATOM 533 C CA . LEU A 1 70 ? 2.151 -7.325 -25.370 1.00 81.19 70 LEU A CA 1
ATOM 534 C C . LEU A 1 70 ? 0.876 -6.715 -25.964 1.00 81.19 70 LEU A C 1
ATOM 536 O O . LEU A 1 70 ? 0.074 -7.437 -26.550 1.00 81.19 70 LEU A O 1
ATOM 540 N N . LYS A 1 71 ? 0.690 -5.397 -25.841 1.00 79.19 71 LYS A N 1
ATOM 541 C CA . LYS A 1 71 ? -0.458 -4.676 -26.408 1.00 79.19 71 LYS A CA 1
ATOM 542 C C . LYS A 1 71 ? -0.375 -4.471 -27.925 1.00 79.19 71 LYS A C 1
ATOM 544 O O . LYS A 1 71 ? -1.305 -3.919 -28.500 1.00 79.19 71 LYS A O 1
ATOM 549 N N . GLY A 1 72 ? 0.702 -4.915 -28.580 1.00 65.25 72 GLY A N 1
ATOM 550 C CA . GLY A 1 72 ? 0.903 -4.716 -30.018 1.00 65.25 72 GLY A CA 1
ATOM 551 C C . GLY A 1 72 ? 1.288 -3.281 -30.393 1.00 65.25 72 GLY A C 1
ATOM 552 O O . GLY A 1 72 ? 1.466 -2.986 -31.570 1.00 65.25 72 GLY A O 1
ATOM 553 N N . GLU A 1 73 ? 1.494 -2.405 -29.408 1.00 60.12 73 GLU A N 1
ATOM 554 C CA . GLU A 1 73 ? 2.018 -1.049 -29.584 1.00 60.12 73 GLU A CA 1
ATOM 555 C C . GLU A 1 73 ? 3.550 -1.107 -29.638 1.00 60.12 73 GLU A C 1
ATOM 557 O O . GLU A 1 73 ? 4.273 -0.511 -28.839 1.00 60.12 73 GLU A O 1
ATOM 562 N N . SER A 1 74 ? 4.075 -1.887 -30.581 1.00 53.44 74 SER A N 1
ATOM 563 C CA . SER A 1 74 ? 5.459 -1.722 -30.995 1.00 53.44 74 SER A CA 1
ATOM 564 C C . SER A 1 74 ? 5.491 -0.480 -31.875 1.00 53.44 74 SER A C 1
ATOM 566 O O . SER A 1 74 ? 5.075 -0.542 -33.030 1.00 53.44 74 SER A O 1
ATOM 568 N N . ASN A 1 75 ? 5.981 0.646 -31.348 1.00 51.44 75 ASN A N 1
ATOM 569 C CA . ASN A 1 75 ? 6.449 1.734 -32.202 1.00 51.44 75 ASN A CA 1
ATOM 570 C C . ASN A 1 75 ? 7.616 1.189 -33.031 1.00 51.44 75 ASN A C 1
ATOM 572 O O . ASN A 1 75 ? 8.768 1.205 -32.606 1.00 51.44 75 ASN A O 1
ATOM 576 N N . ALA A 1 76 ? 7.284 0.635 -34.192 1.00 43.84 76 ALA A N 1
ATOM 577 C CA . ALA A 1 76 ? 8.201 0.482 -35.296 1.00 43.84 76 ALA A CA 1
ATOM 578 C C . ALA A 1 76 ? 8.417 1.877 -35.894 1.00 43.84 76 ALA A C 1
ATOM 580 O O . ALA A 1 76 ? 7.680 2.284 -36.789 1.00 43.84 76 ALA A O 1
ATOM 581 N N . LEU A 1 77 ? 9.389 2.605 -35.348 1.00 37.34 77 LEU A N 1
ATOM 582 C CA . LEU A 1 77 ? 10.167 3.631 -36.041 1.00 37.34 77 LEU A CA 1
ATOM 583 C C . LEU A 1 77 ? 11.617 3.517 -35.571 1.00 37.34 77 LEU A C 1
ATOM 585 O O . LEU A 1 77 ? 11.827 3.501 -34.337 1.00 37.34 77 LEU A O 1
#